Protein AF-A0A935ZUU3-F1 (afdb_monomer)

Structure (mmCIF, N/CA/C/O backbone):
data_AF-A0A935ZUU3-F1
#
_entry.id   AF-A0A935ZUU3-F1
#
loop_
_atom_site.group_PDB
_atom_site.id
_atom_site.type_symbol
_atom_site.label_atom_id
_atom_site.label_alt_id
_atom_site.label_comp_id
_atom_site.label_asym_id
_atom_site.label_entity_id
_atom_site.label_seq_id
_atom_site.pdbx_PDB_ins_code
_atom_site.Cartn_x
_atom_site.Cartn_y
_atom_site.Cartn_z
_atom_site.occupancy
_atom_site.B_iso_or_equiv
_atom_site.auth_seq_id
_atom_site.auth_comp_id
_atom_site.auth_asym_id
_atom_site.auth_atom_id
_atom_site.pdbx_PDB_model_num
ATOM 1 N N . MET A 1 1 ? 2.263 -16.422 -0.652 1.00 49.56 1 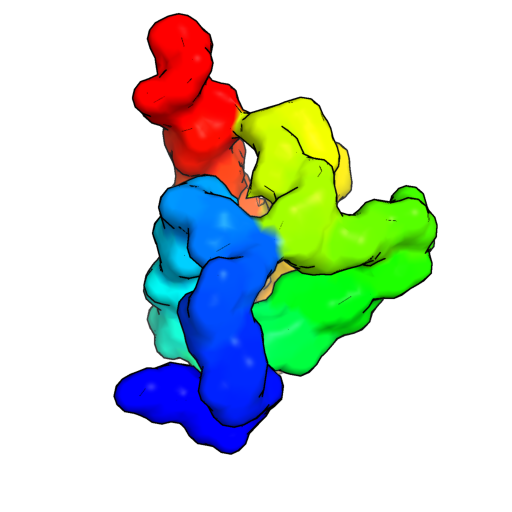MET A N 1
ATOM 2 C CA . MET A 1 1 ? 2.528 -15.375 0.359 1.00 49.56 1 MET A CA 1
ATOM 3 C C . MET A 1 1 ? 3.550 -14.410 -0.217 1.00 49.56 1 MET A C 1
ATOM 5 O O . MET A 1 1 ? 4.504 -14.912 -0.804 1.00 49.56 1 MET A O 1
ATOM 9 N N . PRO A 1 2 ? 3.362 -13.082 -0.106 1.00 54.28 2 PRO A N 1
ATOM 10 C CA . PRO A 1 2 ? 4.386 -12.124 -0.518 1.00 54.28 2 PRO A CA 1
ATOM 11 C C . PRO A 1 2 ? 5.676 -12.363 0.278 1.00 54.28 2 PRO A C 1
ATOM 13 O O . PRO A 1 2 ? 5.626 -12.656 1.473 1.00 5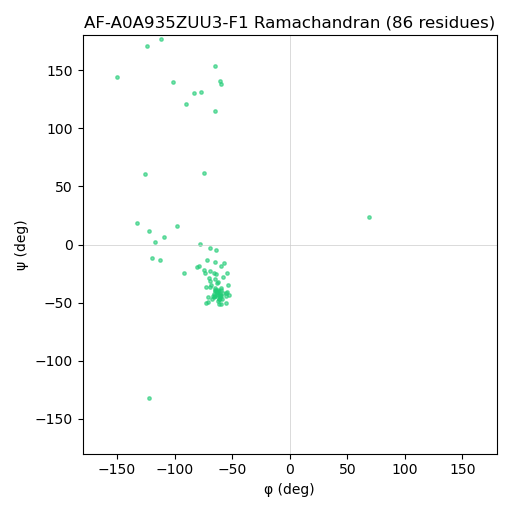4.28 2 PRO A O 1
ATOM 16 N N . ILE A 1 3 ? 6.809 -12.299 -0.422 1.00 55.88 3 ILE A N 1
ATOM 17 C CA . ILE A 1 3 ? 8.128 -12.790 0.016 1.00 55.88 3 ILE A CA 1
ATOM 18 C C . ILE A 1 3 ? 8.675 -12.008 1.233 1.00 55.88 3 ILE A C 1
ATOM 20 O O . ILE A 1 3 ? 9.569 -12.486 1.924 1.00 55.88 3 ILE A O 1
ATOM 24 N N . ASP A 1 4 ? 8.105 -10.842 1.543 1.00 68.12 4 ASP A N 1
ATOM 25 C CA . ASP A 1 4 ? 8.585 -9.879 2.539 1.00 68.12 4 ASP A CA 1
ATOM 26 C C . ASP A 1 4 ? 7.630 -9.632 3.727 1.00 68.12 4 ASP A C 1
ATOM 28 O O . ASP A 1 4 ? 7.928 -8.812 4.602 1.00 68.12 4 ASP A O 1
ATOM 32 N N . ARG A 1 5 ? 6.485 -10.324 3.800 1.00 65.25 5 ARG A N 1
ATOM 33 C CA . ARG A 1 5 ? 5.525 -10.156 4.906 1.00 65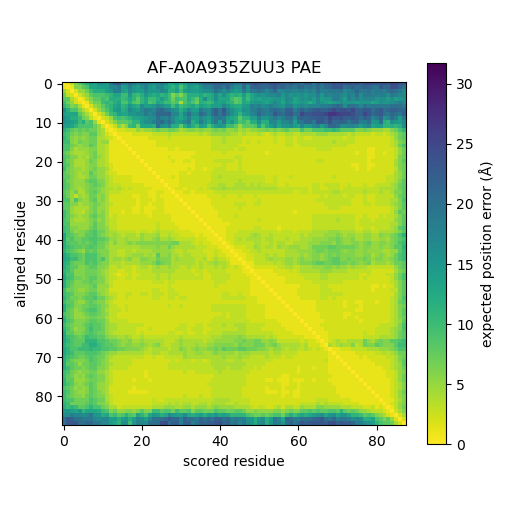.25 5 ARG A CA 1
ATOM 34 C C . ARG A 1 5 ? 6.031 -10.878 6.169 1.00 65.25 5 ARG A C 1
ATOM 36 O O . ARG A 1 5 ? 6.393 -12.052 6.085 1.00 65.25 5 ARG A O 1
ATOM 43 N N . PRO A 1 6 ? 6.034 -10.240 7.358 1.00 60.62 6 PRO A N 1
ATOM 44 C CA . PRO A 1 6 ? 6.472 -10.896 8.587 1.00 60.62 6 PRO A CA 1
ATOM 45 C C . PRO A 1 6 ? 5.597 -12.117 8.902 1.00 60.62 6 PRO A C 1
ATOM 47 O O . PRO A 1 6 ? 4.375 -12.061 8.773 1.00 60.62 6 PRO A O 1
ATOM 50 N N . ALA A 1 7 ? 6.224 -13.198 9.383 1.00 57.50 7 ALA A N 1
ATOM 51 C CA . ALA A 1 7 ? 5.579 -14.478 9.709 1.00 57.50 7 ALA A CA 1
ATOM 52 C C . ALA A 1 7 ? 4.434 -14.370 10.740 1.00 57.50 7 ALA A C 1
ATOM 54 O O . ALA A 1 7 ? 3.597 -15.263 10.845 1.00 57.50 7 ALA A O 1
ATOM 55 N N . ALA A 1 8 ? 4.346 -13.248 11.462 1.00 55.56 8 ALA A N 1
ATOM 56 C CA . ALA A 1 8 ? 3.191 -12.872 12.270 1.00 55.56 8 ALA A CA 1
ATOM 57 C C . ALA A 1 8 ? 2.019 -12.403 11.379 1.00 55.56 8 ALA A C 1
ATOM 59 O O . ALA A 1 8 ? 1.562 -11.264 11.474 1.00 55.56 8 ALA A O 1
ATOM 60 N N . ALA A 1 9 ? 1.522 -13.296 10.523 1.00 52.31 9 ALA A N 1
ATOM 61 C CA . ALA A 1 9 ? 0.364 -13.086 9.653 1.00 52.31 9 ALA A CA 1
ATOM 62 C C . ALA A 1 9 ? -0.960 -12.868 10.423 1.00 52.31 9 ALA A C 1
ATOM 64 O O . ALA A 1 9 ? -1.977 -12.562 9.818 1.00 52.31 9 ALA A O 1
ATOM 65 N N . ALA A 1 10 ? -0.951 -12.978 11.756 1.00 53.56 10 ALA A N 1
ATOM 66 C CA . ALA A 1 10 ? -2.131 -12.872 12.615 1.00 53.56 10 ALA A CA 1
ATOM 67 C C . ALA A 1 10 ? -2.638 -11.432 12.879 1.00 53.56 10 ALA A C 1
ATOM 69 O O . ALA A 1 10 ? -3.602 -11.270 13.618 1.00 53.56 10 ALA A O 1
ATOM 70 N N . TYR A 1 11 ? -2.007 -10.387 12.326 1.00 54.81 11 TYR A N 1
ATOM 71 C CA . TYR A 1 11 ? -2.289 -8.984 12.699 1.00 54.81 11 TYR A CA 1
ATOM 72 C C . TYR A 1 11 ? -2.478 -8.025 11.517 1.00 54.81 11 TYR A C 1
ATOM 74 O O . TYR A 1 11 ? -2.327 -6.811 11.676 1.00 54.81 11 TYR A O 1
ATOM 82 N N . VAL A 1 12 ? -2.759 -8.543 10.323 1.00 66.12 12 VAL A N 1
ATOM 83 C CA . VAL A 1 12 ? -3.049 -7.707 9.155 1.00 66.12 12 VAL A CA 1
ATOM 84 C C . VAL A 1 12 ? -4.558 -7.458 9.128 1.00 66.12 12 VAL A C 1
ATOM 86 O O . VAL A 1 12 ? -5.340 -8.404 9.148 1.00 66.12 12 VAL A O 1
ATOM 89 N N . SER A 1 13 ? -4.983 -6.192 9.183 1.00 79.75 13 SER A N 1
ATOM 90 C CA . SER A 1 13 ? -6.408 -5.859 9.060 1.00 79.75 13 SER A CA 1
ATOM 91 C C . SER A 1 13 ? -6.909 -6.227 7.655 1.00 79.75 13 SER A C 1
ATOM 93 O O . SER A 1 13 ? -6.113 -6.183 6.713 1.00 79.75 13 SER A O 1
ATOM 95 N N . PRO A 1 14 ? -8.212 -6.513 7.458 1.00 84.62 14 PRO A N 1
ATOM 96 C CA . PRO A 1 14 ? -8.755 -6.798 6.125 1.00 84.62 14 PRO A CA 1
ATOM 97 C C . PRO A 1 14 ? -8.437 -5.704 5.095 1.00 84.62 14 PRO A C 1
ATOM 99 O O . PRO A 1 14 ? -8.172 -5.992 3.931 1.00 84.62 14 PRO A O 1
ATOM 102 N N . LEU A 1 15 ? -8.400 -4.440 5.536 1.00 87.69 15 LEU A N 1
ATOM 103 C CA . LEU A 1 15 ? -7.996 -3.315 4.695 1.00 87.69 15 LEU A CA 1
ATOM 104 C C . LEU A 1 15 ? -6.517 -3.392 4.299 1.00 87.69 15 LEU A C 1
ATOM 106 O O . LEU A 1 15 ? -6.173 -3.157 3.145 1.00 87.69 15 LEU A O 1
ATOM 110 N N . CYS A 1 16 ? -5.640 -3.720 5.245 1.00 88.12 16 CYS A N 1
ATOM 111 C CA . CYS A 1 16 ? -4.214 -3.864 4.982 1.00 88.12 16 CYS A CA 1
ATOM 112 C C . CYS A 1 16 ? -3.943 -5.033 4.021 1.00 88.12 16 CYS A C 1
ATOM 114 O O . CYS A 1 16 ? -3.148 -4.877 3.097 1.00 88.12 16 CYS A O 1
ATOM 116 N N . ASP A 1 17 ? -4.662 -6.153 4.148 1.00 88.31 17 ASP A N 1
ATOM 117 C CA . ASP A 1 17 ? -4.580 -7.251 3.178 1.00 88.31 17 ASP A CA 1
ATOM 118 C C . ASP A 1 17 ? -5.025 -6.810 1.779 1.00 88.31 17 ASP A C 1
ATOM 120 O O . ASP A 1 17 ? -4.282 -7.016 0.821 1.00 88.31 17 ASP A O 1
ATOM 124 N N . ALA A 1 18 ? -6.157 -6.109 1.661 1.00 90.50 18 ALA A N 1
ATOM 125 C CA . ALA A 1 18 ? -6.625 -5.590 0.375 1.00 90.50 18 ALA A CA 1
ATOM 126 C C . ALA A 1 18 ? -5.614 -4.627 -0.276 1.00 90.50 18 ALA A C 1
ATOM 128 O O . ALA A 1 18 ? -5.389 -4.668 -1.485 1.00 90.50 18 ALA A O 1
ATOM 129 N N . VAL A 1 19 ? -4.963 -3.774 0.520 1.00 92.06 19 VAL A N 1
ATOM 130 C CA . VAL A 1 19 ? -3.907 -2.872 0.036 1.00 92.06 19 VAL A CA 1
ATOM 131 C C . VAL A 1 19 ? -2.681 -3.654 -0.430 1.00 92.06 19 VAL A C 1
ATOM 133 O O . VAL A 1 19 ? -2.123 -3.341 -1.480 1.00 92.06 19 VAL A O 1
ATOM 136 N N . LEU A 1 20 ? -2.261 -4.678 0.313 1.00 91.50 20 LEU A N 1
ATOM 137 C CA . LEU A 1 20 ? -1.123 -5.515 -0.066 1.00 91.50 20 LEU A CA 1
ATOM 138 C C . LEU A 1 20 ? -1.400 -6.308 -1.347 1.00 91.50 20 LEU A C 1
ATOM 140 O O . LEU A 1 20 ? -0.502 -6.422 -2.182 1.00 91.50 20 LEU A O 1
ATOM 144 N N . ASP A 1 21 ? -2.628 -6.789 -1.538 1.00 91.50 21 ASP A N 1
ATOM 145 C CA . ASP A 1 21 ? -3.051 -7.451 -2.774 1.00 91.50 21 ASP A CA 1
ATOM 146 C C . ASP A 1 21 ? -2.979 -6.496 -3.969 1.00 91.50 21 ASP A C 1
ATOM 148 O O . ASP A 1 21 ? -2.439 -6.858 -5.015 1.00 91.50 21 ASP A O 1
ATOM 152 N N . VAL A 1 22 ? -3.438 -5.250 -3.810 1.00 93.88 22 VAL A N 1
ATOM 153 C CA . VAL A 1 22 ? -3.283 -4.211 -4.839 1.00 93.88 22 VAL A CA 1
ATOM 154 C C . VAL A 1 22 ? -1.803 -3.958 -5.140 1.00 93.88 22 VAL A C 1
ATOM 156 O O . VAL A 1 22 ? -1.398 -4.013 -6.300 1.00 93.88 22 VAL A O 1
ATOM 159 N N . LEU A 1 23 ? -0.979 -3.723 -4.114 1.00 92.94 23 LEU A N 1
ATOM 160 C CA . LEU A 1 23 ? 0.448 -3.422 -4.278 1.00 92.94 23 LEU A CA 1
ATOM 161 C C . LEU A 1 23 ? 1.227 -4.572 -4.924 1.00 92.94 23 LEU A C 1
ATOM 163 O O . LEU A 1 23 ? 2.154 -4.315 -5.689 1.00 92.94 23 LEU A O 1
ATOM 167 N N . SER A 1 24 ? 0.833 -5.825 -4.681 1.00 93.00 24 SER A N 1
ATOM 168 C CA . SER A 1 24 ? 1.497 -7.006 -5.249 1.00 93.00 24 SER A CA 1
ATOM 169 C C . SER A 1 24 ? 1.498 -7.042 -6.784 1.00 93.00 24 SER A C 1
ATOM 171 O O . SER A 1 24 ? 2.325 -7.725 -7.381 1.00 93.00 24 SER A O 1
ATOM 173 N N . ARG A 1 25 ? 0.611 -6.272 -7.432 1.00 93.44 25 ARG A N 1
ATOM 174 C CA . ARG A 1 25 ? 0.565 -6.122 -8.894 1.00 93.44 25 ARG A CA 1
ATOM 175 C C . ARG A 1 25 ? 1.616 -5.159 -9.452 1.00 93.44 25 ARG A C 1
ATOM 177 O O . ARG A 1 25 ? 1.888 -5.207 -10.645 1.00 93.44 25 ARG A O 1
ATOM 184 N N . TYR A 1 26 ? 2.189 -4.298 -8.610 1.00 92.38 26 TYR A N 1
ATOM 185 C CA . TYR A 1 26 ? 3.091 -3.209 -9.018 1.00 92.38 26 TYR A CA 1
ATOM 186 C C . TYR A 1 26 ? 4.493 -3.314 -8.403 1.00 92.38 26 TYR A C 1
ATOM 188 O O . TYR A 1 26 ? 5.401 -2.574 -8.781 1.00 92.38 26 TYR A O 1
ATOM 196 N N . THR A 1 27 ? 4.683 -4.190 -7.416 1.00 90.00 27 THR A N 1
ATOM 197 C CA . THR A 1 27 ? 5.971 -4.400 -6.751 1.00 90.00 27 THR A CA 1
ATOM 198 C C . THR A 1 27 ? 6.105 -5.838 -6.262 1.00 90.00 27 THR A C 1
ATOM 200 O O . THR A 1 27 ? 5.149 -6.443 -5.778 1.00 90.00 27 THR A O 1
ATOM 203 N N . ALA A 1 28 ? 7.327 -6.370 -6.329 1.00 90.00 28 ALA A N 1
ATOM 204 C CA . ALA A 1 28 ? 7.674 -7.656 -5.726 1.00 90.00 28 ALA A CA 1
ATOM 205 C C . ALA A 1 28 ? 7.743 -7.600 -4.184 1.00 90.00 28 ALA A C 1
ATOM 207 O O . ALA A 1 28 ? 7.772 -8.646 -3.537 1.00 90.00 28 ALA A O 1
ATOM 208 N N . PHE A 1 29 ? 7.755 -6.393 -3.601 1.00 90.19 29 PHE A N 1
ATOM 209 C CA . PHE A 1 29 ? 7.917 -6.145 -2.163 1.00 90.19 29 PHE A CA 1
ATOM 210 C C . PHE A 1 29 ? 6.771 -5.282 -1.595 1.00 90.19 29 PHE A C 1
ATOM 212 O O . PHE A 1 29 ? 6.999 -4.160 -1.130 1.00 90.19 29 P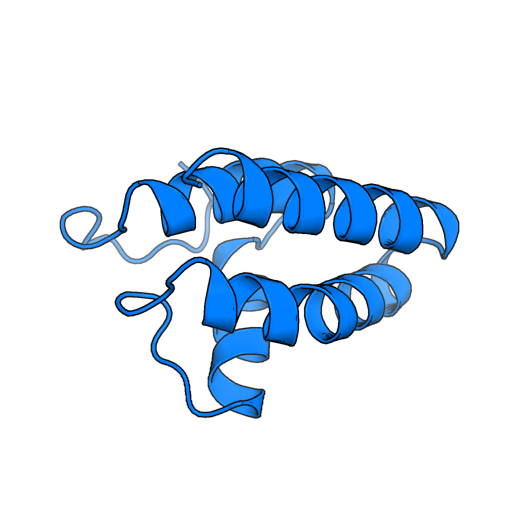HE A O 1
ATOM 219 N N . PRO A 1 30 ? 5.510 -5.750 -1.666 1.00 90.62 30 PRO A N 1
ATOM 220 C CA . PRO A 1 30 ? 4.347 -4.948 -1.290 1.00 90.62 30 PRO A CA 1
ATOM 221 C C . PRO A 1 30 ? 4.344 -4.558 0.191 1.00 90.62 30 PRO A C 1
ATOM 223 O O . PRO A 1 30 ? 3.891 -3.464 0.534 1.00 90.62 30 PRO A O 1
ATOM 226 N N . TRP A 1 31 ? 4.866 -5.413 1.076 1.00 89.38 31 TRP A N 1
ATOM 227 C CA . TRP A 1 31 ? 4.922 -5.105 2.502 1.00 89.38 31 TRP A CA 1
ATOM 228 C C . TRP A 1 31 ? 5.958 -4.023 2.803 1.00 89.38 31 TRP A C 1
ATOM 230 O O . TRP A 1 31 ? 5.655 -3.078 3.533 1.00 89.38 31 TRP A O 1
ATOM 240 N N . ALA A 1 32 ? 7.153 -4.120 2.222 1.00 89.31 32 ALA A N 1
ATOM 241 C CA . ALA A 1 32 ? 8.193 -3.111 2.370 1.00 89.31 32 ALA A CA 1
ATOM 242 C C . ALA A 1 32 ? 7.727 -1.745 1.843 1.00 89.31 32 ALA A C 1
ATOM 244 O O . ALA A 1 32 ? 7.925 -0.734 2.518 1.00 89.31 32 ALA A O 1
ATOM 245 N N . THR A 1 33 ? 7.046 -1.717 0.692 1.00 91.25 33 THR A N 1
ATOM 246 C CA . THR A 1 33 ? 6.461 -0.493 0.123 1.00 91.25 33 THR A CA 1
ATOM 247 C C . THR A 1 33 ? 5.417 0.119 1.058 1.00 91.25 33 THR A C 1
ATOM 249 O O . THR A 1 33 ? 5.522 1.296 1.409 1.00 91.25 33 THR A O 1
ATOM 252 N N . LEU A 1 34 ? 4.448 -0.673 1.534 1.00 91.19 34 LEU A N 1
ATOM 253 C CA . LEU A 1 34 ? 3.430 -0.178 2.463 1.00 91.19 34 LEU A CA 1
ATOM 254 C C . LEU A 1 34 ? 4.055 0.336 3.762 1.00 91.19 34 LEU A C 1
ATOM 256 O O . LEU A 1 34 ? 3.745 1.439 4.204 1.00 91.19 34 LEU A O 1
ATOM 260 N N . ARG A 1 35 ? 4.974 -0.434 4.351 1.00 89.44 35 ARG A N 1
ATOM 261 C CA . ARG A 1 35 ? 5.666 -0.064 5.586 1.00 89.44 35 ARG A CA 1
ATOM 262 C C . ARG A 1 35 ? 6.430 1.248 5.432 1.00 89.44 35 ARG A C 1
ATOM 264 O O . ARG A 1 35 ? 6.277 2.119 6.280 1.00 89.44 35 ARG A O 1
ATOM 271 N N . ALA A 1 36 ? 7.196 1.412 4.355 1.00 89.31 36 ALA A N 1
ATOM 272 C CA . ALA A 1 36 ? 7.946 2.637 4.100 1.00 89.31 36 ALA A CA 1
ATOM 273 C C . ALA A 1 36 ? 7.018 3.850 3.927 1.00 89.31 36 ALA A C 1
ATOM 275 O O . ALA A 1 36 ? 7.329 4.941 4.400 1.00 89.31 36 ALA A O 1
ATOM 276 N N . ALA A 1 37 ? 5.871 3.684 3.263 1.00 90.62 37 ALA A N 1
ATOM 277 C CA . ALA A 1 37 ? 4.880 4.751 3.148 1.00 90.62 37 ALA A CA 1
ATOM 278 C C . ALA A 1 37 ? 4.256 5.102 4.511 1.00 90.62 37 ALA A C 1
ATOM 280 O O . ALA A 1 37 ? 4.184 6.278 4.861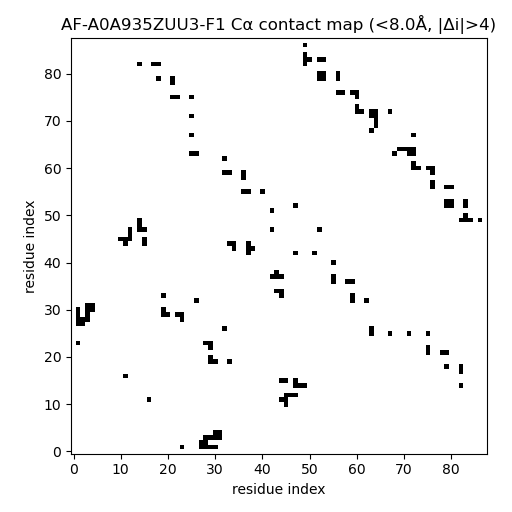 1.00 90.62 37 ALA A O 1
ATOM 281 N N . CYS A 1 38 ? 3.881 4.095 5.302 1.00 89.62 38 CYS A N 1
ATOM 282 C CA . CYS A 1 38 ? 3.347 4.248 6.654 1.00 89.62 38 CYS A CA 1
ATOM 283 C C . CYS A 1 38 ? 4.340 4.937 7.613 1.00 89.62 38 CYS A C 1
ATOM 285 O O . CYS A 1 38 ? 3.958 5.867 8.320 1.00 89.62 38 CYS A O 1
ATOM 287 N N . GLU A 1 39 ? 5.622 4.558 7.587 1.00 87.81 39 GLU A N 1
ATOM 288 C CA . GLU A 1 39 ? 6.678 5.172 8.407 1.00 87.81 39 GLU A CA 1
ATOM 289 C C . GLU A 1 39 ? 6.836 6.672 8.118 1.00 87.81 39 GLU A C 1
ATOM 291 O O . GLU A 1 39 ? 7.004 7.465 9.043 1.00 87.81 39 GLU A O 1
ATOM 296 N N . ARG A 1 40 ? 6.700 7.095 6.853 1.00 84.25 40 ARG A N 1
ATOM 297 C CA . ARG A 1 40 ? 6.813 8.514 6.458 1.00 84.25 40 ARG A CA 1
ATOM 298 C C . ARG A 1 40 ? 5.712 9.405 7.024 1.00 84.25 40 ARG A C 1
ATOM 300 O O . ARG A 1 40 ? 5.921 10.609 7.131 1.00 84.25 40 ARG A O 1
ATOM 307 N N . VAL A 1 41 ? 4.559 8.832 7.353 1.00 83.44 41 VAL A N 1
ATOM 308 C CA . VAL A 1 41 ? 3.413 9.550 7.933 1.00 83.44 41 VAL A CA 1
ATOM 309 C C . VAL A 1 41 ? 3.193 9.200 9.408 1.00 83.44 41 VAL A C 1
ATOM 311 O O . VAL A 1 41 ? 2.211 9.632 10.000 1.00 83.44 41 VAL A O 1
ATOM 314 N N . GLY A 1 42 ? 4.101 8.429 10.019 1.00 85.12 42 GLY A N 1
ATOM 315 C CA . GLY A 1 42 ? 4.021 8.042 11.430 1.00 85.12 42 GLY A CA 1
ATOM 316 C C . GLY A 1 42 ? 2.882 7.069 11.756 1.00 85.12 42 GLY A C 1
ATOM 317 O O . GLY A 1 42 ? 2.426 7.024 12.897 1.00 85.12 42 GLY A O 1
ATOM 318 N N . ILE A 1 43 ? 2.407 6.301 10.773 1.00 85.69 43 ILE A N 1
ATOM 319 C CA . ILE A 1 43 ? 1.314 5.336 10.939 1.00 85.69 43 ILE A 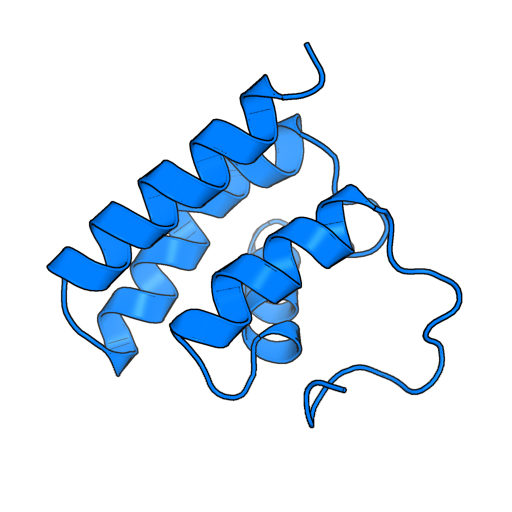CA 1
ATOM 320 C C . ILE A 1 43 ? 1.900 3.930 11.054 1.00 85.69 43 ILE A C 1
ATOM 322 O O . ILE A 1 43 ? 2.830 3.561 10.345 1.00 85.69 43 ILE A O 1
ATOM 326 N N . GLU A 1 44 ? 1.341 3.106 11.935 1.00 83.31 44 GLU A N 1
ATOM 327 C CA . GLU A 1 44 ? 1.640 1.675 11.944 1.00 83.31 44 GLU A CA 1
ATOM 328 C C . GLU A 1 44 ? 0.765 0.964 10.897 1.00 83.31 44 GLU A C 1
ATOM 330 O O . GLU A 1 44 ? -0.457 1.107 10.959 1.00 83.31 44 GLU A O 1
ATOM 335 N N . PRO A 1 45 ? 1.315 0.117 10.003 1.00 81.88 45 PRO A N 1
ATOM 336 C CA . PRO A 1 45 ? 0.523 -0.603 8.995 1.00 81.88 45 PRO A CA 1
ATOM 337 C C . PRO A 1 45 ? -0.637 -1.439 9.563 1.00 81.88 45 PRO A C 1
ATOM 339 O O . PRO A 1 45 ? -1.615 -1.709 8.873 1.00 81.88 45 PRO A O 1
ATOM 342 N N . ARG A 1 46 ? -0.539 -1.854 10.834 1.00 78.62 46 ARG A N 1
ATOM 343 C CA . ARG A 1 46 ? -1.584 -2.602 11.557 1.00 78.62 46 ARG A CA 1
ATOM 344 C C . ARG A 1 46 ? -2.781 -1.741 11.959 1.00 78.62 46 ARG A C 1
ATOM 346 O O . ARG A 1 46 ? -3.869 -2.267 12.153 1.00 78.62 46 ARG A O 1
ATOM 353 N N . LYS A 1 47 ? -2.570 -0.434 12.098 1.00 81.94 47 LYS A N 1
ATOM 354 C CA . LYS A 1 47 ? -3.586 0.570 12.439 1.00 81.94 47 LYS A CA 1
ATOM 355 C C . LYS A 1 47 ? -4.106 1.280 11.186 1.00 81.94 47 LYS A C 1
ATOM 357 O O . LYS A 1 47 ? -4.696 2.348 11.292 1.00 81.94 47 LYS A O 1
ATOM 362 N N . LEU A 1 48 ? -3.849 0.712 10.003 1.00 86.62 48 LEU A N 1
ATOM 363 C CA . LEU A 1 48 ? -4.306 1.272 8.742 1.00 86.62 48 LEU A CA 1
ATOM 364 C C . LEU A 1 48 ? -5.836 1.239 8.691 1.00 86.62 48 LEU A C 1
ATOM 366 O O . LEU A 1 48 ? -6.441 0.164 8.664 1.00 86.62 48 LEU A O 1
ATOM 370 N N . ASP A 1 49 ? -6.430 2.425 8.658 1.00 89.06 49 ASP A N 1
ATOM 371 C CA . ASP A 1 49 ? -7.850 2.655 8.422 1.00 89.06 49 ASP A CA 1
ATOM 372 C C . ASP A 1 49 ? -8.071 3.353 7.065 1.00 89.06 49 ASP A C 1
ATOM 374 O O . ASP A 1 49 ? -7.128 3.679 6.335 1.00 89.06 49 ASP A O 1
ATOM 378 N N . HIS A 1 50 ? -9.335 3.568 6.693 1.00 89.62 50 HIS A N 1
ATOM 379 C CA . HIS A 1 50 ? -9.681 4.159 5.397 1.00 89.62 50 HIS A CA 1
ATOM 380 C C . HIS A 1 50 ? -9.203 5.610 5.250 1.00 89.62 50 HIS A C 1
ATOM 382 O O . HIS A 1 50 ? -8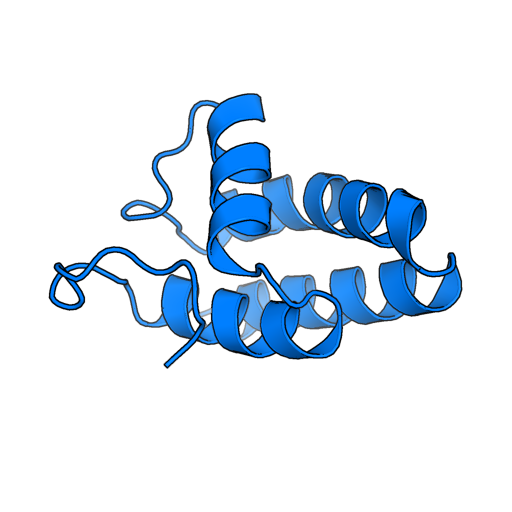.895 6.040 4.137 1.00 89.62 50 HIS A O 1
ATOM 388 N N . ARG A 1 51 ? -9.106 6.363 6.353 1.00 89.62 51 ARG A N 1
ATOM 389 C CA . ARG A 1 51 ? -8.620 7.746 6.339 1.00 89.62 51 ARG A CA 1
ATOM 390 C C . ARG A 1 51 ? -7.112 7.776 6.108 1.00 89.62 51 ARG A C 1
ATOM 392 O O . ARG A 1 51 ? -6.650 8.460 5.199 1.00 89.62 51 ARG A O 1
ATOM 399 N 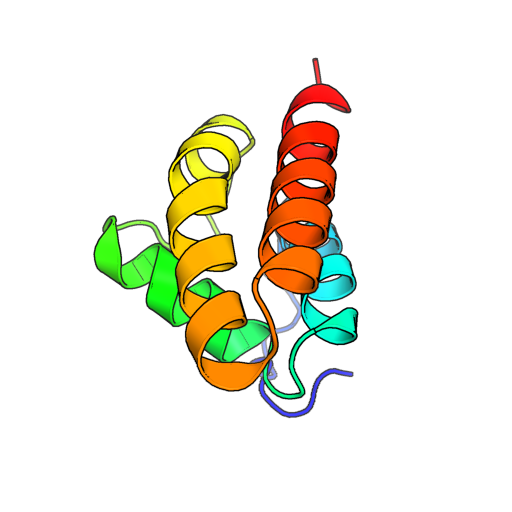N . ALA A 1 52 ? -6.366 6.988 6.874 1.00 90.06 52 ALA A N 1
ATOM 400 C CA . ALA A 1 52 ? -4.934 6.793 6.716 1.00 90.06 52 ALA A CA 1
ATOM 401 C C . ALA A 1 52 ? -4.590 6.320 5.298 1.00 90.06 52 ALA A C 1
ATOM 403 O O . ALA A 1 52 ? -3.649 6.819 4.686 1.00 90.06 52 ALA A O 1
ATOM 404 N N . LEU A 1 53 ? -5.382 5.402 4.733 1.00 92.44 53 LEU A N 1
ATOM 405 C CA . LEU A 1 53 ? -5.190 4.949 3.358 1.00 92.44 53 LEU A CA 1
ATOM 406 C C . LEU A 1 53 ? -5.395 6.077 2.332 1.00 92.44 53 LEU A C 1
ATOM 408 O O . LEU A 1 53 ? -4.631 6.167 1.371 1.00 92.44 53 LEU A O 1
ATOM 412 N N . ALA A 1 54 ? -6.378 6.959 2.534 1.00 92.25 54 ALA A N 1
ATOM 413 C CA . ALA A 1 54 ? -6.577 8.117 1.661 1.00 92.25 54 ALA A CA 1
ATOM 414 C C . ALA A 1 54 ? -5.361 9.061 1.677 1.00 92.25 54 ALA A C 1
ATOM 416 O O . ALA A 1 54 ? -4.940 9.540 0.622 1.00 92.25 54 ALA A O 1
ATOM 417 N N . GLU A 1 55 ? -4.767 9.279 2.853 1.00 91.06 55 GLU A N 1
ATOM 418 C CA . GLU A 1 55 ? -3.548 10.081 3.026 1.00 91.06 55 GLU A CA 1
ATOM 419 C C . GLU A 1 55 ? -2.314 9.392 2.403 1.00 91.06 55 GLU A C 1
ATOM 421 O O . GLU A 1 55 ? -1.462 10.051 1.803 1.00 91.06 55 GLU A O 1
ATOM 426 N N . LEU A 1 56 ? -2.247 8.058 2.464 1.00 92.38 56 LEU A N 1
ATOM 427 C CA . LEU A 1 56 ? -1.149 7.242 1.931 1.00 92.38 56 LEU A CA 1
ATOM 428 C C . LEU A 1 56 ? -1.214 6.979 0.421 1.00 92.38 56 LEU A C 1
ATOM 430 O O . LEU A 1 56 ? -0.185 6.656 -0.179 1.00 92.38 56 LEU A O 1
ATOM 434 N N . ALA A 1 57 ? -2.375 7.140 -0.218 1.00 93.12 57 ALA A N 1
ATOM 435 C CA . ALA A 1 57 ? -2.561 6.813 -1.632 1.00 93.12 57 ALA A CA 1
ATOM 436 C C . ALA A 1 57 ? -1.602 7.581 -2.560 1.00 93.12 57 ALA A C 1
ATOM 438 O O . ALA A 1 57 ? -1.039 7.003 -3.489 1.00 93.12 57 ALA A O 1
ATOM 439 N N . GLN A 1 58 ? -1.381 8.877 -2.306 1.00 92.06 58 GLN A N 1
ATOM 440 C CA . GLN A 1 58 ? -0.446 9.685 -3.098 1.00 92.06 58 GLN A CA 1
ATOM 441 C C . GLN A 1 58 ? 1.028 9.299 -2.843 1.00 92.06 58 GLN A C 1
ATOM 443 O O . GLN A 1 58 ? 1.738 9.075 -3.825 1.00 92.06 58 GLN A O 1
ATOM 448 N N . PRO A 1 59 ? 1.517 9.189 -1.590 1.00 91.62 59 PRO A N 1
ATOM 449 C CA . PRO A 1 59 ? 2.859 8.678 -1.304 1.00 91.62 59 PRO A CA 1
ATOM 450 C C . PRO A 1 59 ? 3.158 7.312 -1.932 1.00 91.62 59 PRO A C 1
ATOM 452 O O . PRO A 1 59 ? 4.230 7.138 -2.508 1.00 91.62 59 PRO A O 1
ATOM 455 N N . LEU A 1 60 ? 2.216 6.366 -1.862 1.00 92.94 60 LEU A N 1
ATOM 456 C CA . LEU A 1 60 ? 2.368 5.031 -2.451 1.00 92.94 60 LEU A CA 1
ATOM 457 C C . LEU A 1 60 ? 2.468 5.090 -3.976 1.00 92.94 60 LEU A C 1
ATOM 459 O O . LEU A 1 60 ? 3.355 4.473 -4.561 1.00 92.94 60 LEU A O 1
ATOM 463 N N . ALA A 1 61 ? 1.613 5.886 -4.619 1.00 93.50 61 ALA A N 1
ATOM 464 C CA . ALA A 1 61 ? 1.675 6.098 -6.060 1.00 93.50 61 ALA A CA 1
ATOM 465 C C . ALA A 1 61 ? 3.025 6.689 -6.496 1.00 93.50 61 ALA A C 1
ATOM 467 O O . ALA A 1 61 ? 3.634 6.198 -7.442 1.00 93.50 61 ALA A O 1
ATOM 468 N N . LEU A 1 62 ? 3.531 7.695 -5.774 1.00 91.69 62 LEU A N 1
ATOM 469 C CA . LEU A 1 62 ? 4.838 8.290 -6.066 1.00 91.69 62 LEU A CA 1
ATOM 470 C C . LEU A 1 62 ? 5.983 7.290 -5.892 1.00 91.69 62 LEU A C 1
ATOM 472 O O . LEU A 1 62 ? 6.888 7.268 -6.717 1.00 91.69 62 LEU A O 1
ATOM 476 N N . GLN A 1 63 ? 5.944 6.449 -4.854 1.00 90.44 63 GLN A N 1
ATOM 477 C CA . GLN A 1 63 ? 6.947 5.397 -4.675 1.00 90.44 63 GLN A CA 1
ATOM 478 C C . GLN A 1 63 ? 6.943 4.405 -5.839 1.00 90.44 63 GLN A C 1
ATOM 480 O O . GLN A 1 63 ? 8.008 4.039 -6.323 1.00 90.44 63 GLN A O 1
ATOM 485 N N . ILE A 1 64 ? 5.768 3.997 -6.318 1.00 91.88 64 ILE A N 1
ATOM 486 C CA . ILE A 1 64 ? 5.657 3.071 -7.450 1.00 91.88 64 ILE A CA 1
ATOM 487 C C . ILE A 1 64 ? 6.105 3.712 -8.764 1.00 91.88 64 ILE A C 1
ATOM 489 O O . ILE A 1 64 ? 6.787 3.043 -9.538 1.00 91.88 64 ILE A O 1
ATOM 493 N N . ALA A 1 65 ? 5.827 5.003 -8.976 1.00 92.94 65 ALA A N 1
ATOM 494 C CA . ALA A 1 65 ? 6.306 5.744 -10.145 1.00 92.94 65 ALA A CA 1
ATOM 495 C C . ALA A 1 65 ? 7.841 5.752 -10.269 1.00 92.94 65 ALA A C 1
ATOM 497 O O . ALA A 1 65 ? 8.355 5.851 -11.376 1.00 92.94 65 ALA A O 1
ATOM 498 N N . LEU A 1 66 ? 8.578 5.649 -9.151 1.00 89.38 66 LEU A N 1
ATOM 499 C CA . LEU A 1 66 ? 10.048 5.619 -9.161 1.00 89.38 66 LEU A CA 1
ATOM 500 C C . LEU A 1 66 ? 10.623 4.326 -9.751 1.00 89.38 66 LEU A C 1
ATOM 502 O O . LEU A 1 66 ? 11.740 4.343 -10.261 1.00 89.38 66 LEU A O 1
ATOM 506 N N . PHE A 1 67 ? 9.893 3.215 -9.640 1.00 86.94 67 PHE A N 1
ATOM 507 C CA . PHE A 1 67 ? 10.369 1.885 -10.043 1.00 86.94 67 PHE A CA 1
ATOM 508 C C . PHE A 1 67 ? 9.622 1.308 -11.249 1.00 86.94 67 PHE A C 1
ATOM 510 O O . PHE A 1 67 ? 10.075 0.324 -11.825 1.00 86.94 67 PHE A O 1
ATOM 517 N N . ASN A 1 68 ? 8.490 1.907 -11.615 1.00 88.25 68 ASN A N 1
ATOM 518 C CA . ASN A 1 68 ? 7.677 1.537 -12.768 1.00 88.25 68 ASN A CA 1
ATOM 519 C C . ASN A 1 68 ? 7.536 2.761 -13.689 1.00 88.25 68 ASN A C 1
ATOM 521 O O . ASN A 1 68 ? 8.519 3.433 -13.996 1.00 88.25 68 ASN A O 1
ATOM 525 N N . ASP A 1 69 ? 6.312 3.064 -14.114 1.00 89.69 69 ASP A N 1
ATOM 526 C CA . ASP A 1 69 ? 5.958 4.224 -14.916 1.00 89.69 69 ASP A CA 1
ATOM 527 C C . ASP A 1 69 ? 4.859 5.066 -14.237 1.00 89.69 69 ASP A C 1
ATOM 529 O O . ASP A 1 69 ? 4.268 4.707 -13.211 1.00 89.69 69 ASP A O 1
ATOM 533 N N . VAL A 1 70 ? 4.610 6.244 -14.809 1.00 91.69 70 VAL A N 1
ATOM 534 C CA . VAL A 1 70 ? 3.649 7.218 -14.277 1.00 91.69 70 VAL A CA 1
ATOM 535 C C . VAL A 1 70 ? 2.204 6.723 -14.415 1.00 91.69 70 VAL A C 1
ATOM 537 O O . VAL A 1 70 ? 1.364 7.041 -13.572 1.00 91.69 70 VAL A O 1
ATOM 540 N N . GLU A 1 71 ? 1.898 5.935 -15.445 1.00 93.81 71 GLU A N 1
ATOM 541 C CA . GLU A 1 71 ? 0.559 5.395 -15.674 1.00 93.81 71 GLU A CA 1
ATOM 542 C C . GLU A 1 71 ? 0.197 4.377 -14.586 1.00 93.81 71 GLU A C 1
ATOM 544 O O . GLU A 1 71 ? -0.846 4.511 -13.941 1.00 93.81 71 GLU A O 1
ATOM 549 N N . ALA A 1 72 ? 1.102 3.446 -14.279 1.00 91.31 72 ALA A N 1
ATOM 550 C CA . ALA A 1 72 ? 0.971 2.486 -13.189 1.00 91.31 72 ALA A CA 1
ATOM 551 C C . ALA A 1 72 ? 0.707 3.178 -11.842 1.00 91.31 72 ALA A C 1
ATOM 553 O O . ALA A 1 72 ? -0.159 2.753 -11.074 1.00 91.31 72 ALA A O 1
ATOM 554 N N . ALA A 1 73 ? 1.387 4.295 -11.573 1.00 92.94 73 ALA A N 1
ATOM 555 C CA . ALA A 1 73 ? 1.158 5.094 -10.373 1.00 92.94 73 ALA A CA 1
ATOM 556 C C . ALA A 1 73 ? -0.248 5.721 -10.324 1.00 92.94 73 ALA A C 1
ATOM 558 O O . ALA A 1 73 ? -0.884 5.729 -9.265 1.00 92.94 73 ALA A O 1
ATOM 559 N N . PHE A 1 74 ? -0.767 6.217 -11.453 1.00 94.56 74 PHE A N 1
ATOM 560 C CA . PHE A 1 74 ? -2.138 6.730 -11.532 1.00 94.56 74 PHE A CA 1
ATOM 561 C C . PHE A 1 74 ? -3.180 5.631 -11.311 1.00 94.56 74 PHE A C 1
ATOM 563 O O . PHE A 1 74 ? -4.135 5.847 -10.555 1.00 94.56 74 PHE A O 1
ATOM 570 N N . VAL A 1 75 ? -2.998 4.460 -11.932 1.00 95.50 75 VAL A N 1
ATOM 571 C CA . VAL A 1 75 ? -3.908 3.319 -11.753 1.00 95.50 75 VAL A CA 1
ATOM 572 C C . VAL A 1 75 ? -3.897 2.863 -10.297 1.00 95.50 75 VAL A C 1
ATOM 574 O O . VAL A 1 75 ? -4.965 2.785 -9.688 1.00 95.50 75 VAL A O 1
ATOM 577 N N . LEU A 1 76 ? -2.715 2.679 -9.702 1.00 94.94 76 LEU A N 1
ATOM 578 C CA . LEU A 1 76 ? -2.573 2.324 -8.292 1.00 94.94 76 LEU A CA 1
ATOM 579 C C . LEU A 1 76 ? -3.287 3.325 -7.383 1.00 94.94 76 LEU A C 1
ATOM 581 O O . LEU A 1 76 ? -4.092 2.930 -6.542 1.00 94.94 76 LEU A O 1
ATOM 585 N N 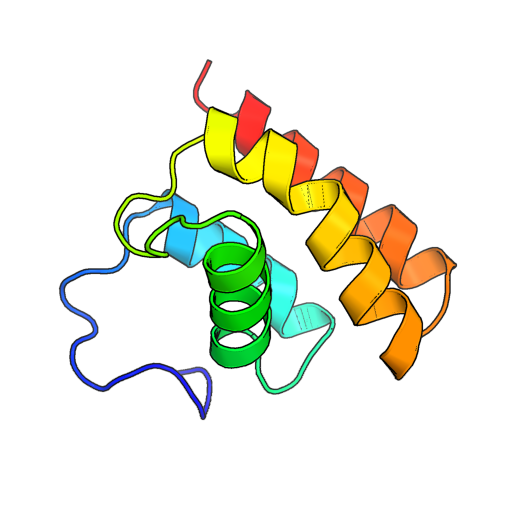. LYS A 1 77 ? -3.038 4.630 -7.559 1.00 95.19 77 LYS A N 1
ATOM 586 C CA . LYS A 1 77 ? -3.688 5.666 -6.745 1.00 95.19 77 LYS A CA 1
ATOM 587 C C . LYS A 1 77 ? -5.209 5.540 -6.804 1.00 95.19 77 LYS A C 1
ATOM 589 O O . LYS A 1 77 ? -5.873 5.636 -5.774 1.00 95.19 77 LYS A O 1
ATOM 594 N N . ARG A 1 78 ? -5.763 5.326 -8.002 1.00 95.44 78 ARG A N 1
ATOM 595 C CA . ARG A 1 78 ? -7.205 5.138 -8.196 1.00 95.44 78 ARG A CA 1
ATOM 596 C C . ARG A 1 78 ? -7.707 3.902 -7.453 1.00 95.44 78 ARG A C 1
ATOM 598 O O . ARG A 1 78 ? -8.717 3.998 -6.767 1.00 95.44 78 ARG A O 1
ATOM 605 N N . GLU A 1 79 ? -7.017 2.771 -7.570 1.00 95.06 79 GLU A N 1
ATOM 606 C CA . GLU A 1 79 ? -7.386 1.526 -6.884 1.00 95.06 79 GLU A CA 1
ATOM 607 C C . GLU A 1 79 ? -7.377 1.688 -5.359 1.00 95.06 79 GLU A C 1
ATOM 609 O O . GLU A 1 79 ? -8.343 1.308 -4.697 1.00 95.06 79 GLU A O 1
ATOM 614 N N . LEU A 1 80 ? -6.353 2.340 -4.800 1.00 94.00 80 LEU A N 1
ATOM 615 C CA . LEU A 1 80 ? -6.278 2.618 -3.363 1.00 94.00 80 LEU A CA 1
ATOM 616 C C . LEU A 1 80 ? -7.415 3.539 -2.895 1.00 94.00 80 LEU A C 1
ATOM 618 O O . LEU A 1 80 ? -8.022 3.285 -1.859 1.00 94.00 80 LEU A O 1
ATOM 622 N N . LEU A 1 81 ? -7.758 4.575 -3.668 1.00 93.88 81 LEU A N 1
ATOM 623 C CA . LEU A 1 81 ? -8.881 5.469 -3.354 1.00 93.88 81 LEU A CA 1
ATOM 624 C C . LEU A 1 81 ? -10.257 4.797 -3.493 1.00 93.88 81 LEU A C 1
ATOM 626 O O . LEU A 1 81 ? -11.222 5.252 -2.887 1.00 93.88 81 LEU A O 1
ATOM 630 N N . LEU A 1 82 ? -10.386 3.728 -4.279 1.00 93.62 82 LEU A N 1
ATOM 631 C CA . LEU A 1 82 ? -11.620 2.938 -4.314 1.00 93.62 82 LEU A CA 1
ATOM 632 C C . LEU A 1 82 ? -11.774 2.097 -3.040 1.00 93.62 82 LEU A C 1
ATOM 634 O O . LEU A 1 82 ? -12.879 2.003 -2.505 1.00 93.62 82 LEU A O 1
ATOM 638 N N . LEU A 1 83 ? -10.671 1.570 -2.495 1.00 90.94 83 LEU A N 1
ATOM 639 C CA . LEU A 1 83 ? -10.674 0.839 -1.222 1.00 90.94 83 LEU A CA 1
ATOM 640 C C . LEU A 1 83 ? -11.075 1.712 -0.022 1.00 90.94 83 LEU A C 1
ATOM 642 O O . LEU A 1 83 ? -11.596 1.195 0.966 1.00 90.94 83 LEU A O 1
ATOM 646 N N . THR A 1 84 ? -10.882 3.033 -0.084 1.00 88.81 84 THR A N 1
ATOM 647 C CA . THR A 1 84 ? -11.341 3.939 0.988 1.00 88.81 84 THR A CA 1
ATOM 648 C C . THR A 1 84 ? -12.853 4.154 0.976 1.00 88.81 84 THR A C 1
ATOM 650 O O . THR A 1 84 ? -13.422 4.498 2.007 1.00 88.81 84 THR A O 1
ATOM 653 N N . ARG A 1 85 ? -13.513 3.929 -0.167 1.00 79.81 85 ARG A N 1
ATOM 654 C CA . ARG A 1 85 ? -14.961 4.119 -0.350 1.00 79.81 85 ARG A CA 1
ATOM 655 C C . ARG A 1 85 ? -15.786 2.867 -0.077 1.00 79.81 85 ARG A C 1
ATOM 657 O O . ARG A 1 85 ? -16.959 2.989 0.241 1.00 79.81 85 ARG A O 1
ATOM 664 N N . ALA A 1 86 ? -15.193 1.681 -0.193 1.00 65.38 86 ALA A N 1
ATOM 665 C CA . ALA A 1 86 ? -15.897 0.404 -0.048 1.00 65.38 86 ALA A CA 1
ATOM 666 C C . ALA A 1 86 ? -16.369 0.082 1.390 1.00 65.38 86 ALA A C 1
ATOM 668 O O . ALA A 1 86 ? -17.011 -0.942 1.597 1.00 65.38 86 ALA A O 1
ATOM 669 N N . ALA A 1 87 ? -16.055 0.932 2.372 1.00 54.91 87 ALA A N 1
ATOM 670 C CA . ALA A 1 87 ? -16.434 0.776 3.779 1.00 54.91 87 ALA A CA 1
ATOM 671 C C . ALA A 1 87 ? -17.253 1.956 4.340 1.00 54.91 87 ALA A C 1
ATOM 673 O O . ALA A 1 87 ? -17.397 2.063 5.559 1.00 54.91 87 ALA A O 1
ATOM 674 N N . ALA A 1 88 ? -17.737 2.847 3.466 1.00 44.94 88 ALA A N 1
ATOM 675 C CA . ALA A 1 88 ? -18.646 3.938 3.818 1.00 44.94 88 ALA A CA 1
ATOM 676 C C . ALA A 1 88 ? -20.114 3.514 3.685 1.00 44.94 88 ALA A C 1
ATOM 678 O O . ALA A 1 88 ? -20.412 2.711 2.770 1.00 44.94 88 ALA A O 1
#

Sequence (88 aa):
MPIDRPAAAAYVSPLCDAVLDVLSRYTAFPWATLRAACERVGIEPRKLDHRALAELAQPLALQIALFNDVEAAFVLKRELLLLTRAAA

Mean predicted aligned error: 5.39 Å

Nearest PDB structures (foldseek):
  1faw-assembly1_D  TM=3.945E-01  e=1.639E+00  Anser anser
  1i3d-assembly1_A  TM=3.357E-01  e=2.961E+00  Homo sapiens
  3mjp-assembly1_D  TM=3.346E-01  e=3.480E+00  Coturnix japonica

Foldseek 3Di:
DQPADPPPPVQQDPLLVQQLVLQVVQDSHSPVLLCVLCVVVVHDNSNDALVNLLVSLLVSLVVSCVVDNNVSSVVSSVSSNVSSVVVD

Solvent-accessible surface area (backbone atoms only — not comparable to full-atom values): 5036 Å² total; per-residue (Å²): 128,71,88,63,57,67,89,74,70,89,58,65,38,74,63,39,49,53,51,37,59,58,35,51,78,78,36,86,45,28,48,57,52,51,45,56,48,25,58,77,73,75,44,57,66,62,71,53,44,51,66,57,44,56,68,41,23,60,57,47,18,54,58,40,30,75,79,62,44,66,63,59,16,53,53,49,27,51,55,48,52,48,63,42,53,77,80,112

Secondary structure (DSSP, 8-state):
--TTS-S-GGG--HHHHHHHHHHTTT-S-HHHHHHHHHHHTT--GGG--HHHHHHHHHHHHHHHHHHS-HHHHHHHHHHHHHHTTTT-

pLDDT: mean 84.44, std 13.08, range [44.94, 95.5]

Radius of gyration: 11.88 Å; Cα contacts (8 Å, |Δi|>4): 94; chains: 1; bounding box: 29×26×28 Å